Protein AF-A0A4Y2MVL2-F1 (afdb_monomer_lite)

Structure (mmCIF, N/CA/C/O backbone):
data_AF-A0A4Y2MVL2-F1
#
_entry.id   AF-A0A4Y2MVL2-F1
#
loop_
_atom_site.group_PDB
_atom_site.id
_atom_site.type_symbol
_atom_site.label_atom_id
_atom_site.label_alt_id
_atom_site.label_comp_id
_atom_site.label_asym_id
_atom_site.label_entity_id
_atom_site.label_seq_id
_atom_site.pdbx_PDB_ins_code
_atom_site.Cartn_x
_atom_site.Cartn_y
_atom_site.Cartn_z
_atom_site.occupancy
_atom_site.B_iso_or_equiv
_atom_site.auth_seq_id
_atom_site.auth_comp_id
_atom_site.auth_asym_id
_atom_site.auth_atom_id
_atom_site.pdbx_PDB_model_num
ATOM 1 N N . ASN A 1 1 ? 6.604 -20.374 -35.866 1.00 27.33 1 ASN A N 1
ATOM 2 C CA . ASN A 1 1 ? 7.567 -19.413 -35.280 1.00 27.33 1 ASN A CA 1
ATOM 3 C C . ASN A 1 1 ? 6.899 -18.590 -34.185 1.00 27.33 1 ASN A C 1
ATOM 5 O O . ASN A 1 1 ? 6.566 -17.436 -34.404 1.00 27.33 1 ASN A O 1
ATOM 9 N N . TYR A 1 2 ? 6.648 -19.202 -33.022 1.00 23.02 2 TYR A N 1
ATOM 10 C CA . TYR A 1 2 ? 6.102 -18.508 -31.852 1.00 23.02 2 TYR A CA 1
ATOM 11 C C . TYR A 1 2 ? 7.262 -17.904 -31.056 1.00 23.02 2 TYR A C 1
ATOM 13 O O . TYR A 1 2 ? 8.036 -18.611 -30.411 1.00 23.02 2 TYR A O 1
ATOM 21 N N . SER A 1 3 ? 7.417 -16.589 -31.159 1.00 24.78 3 SER A N 1
ATOM 22 C CA . SER A 1 3 ? 8.379 -15.801 -30.397 1.00 24.78 3 SER A CA 1
ATOM 23 C C . SER A 1 3 ? 8.053 -15.881 -28.906 1.00 24.78 3 SER A C 1
ATOM 25 O O . SER A 1 3 ? 7.016 -15.397 -28.455 1.00 24.78 3 SER A O 1
ATOM 27 N N . LYS A 1 4 ? 8.963 -16.516 -28.161 1.00 26.50 4 LYS A N 1
ATOM 28 C CA . LYS A 1 4 ? 9.011 -16.601 -26.699 1.00 26.50 4 LYS A CA 1
ATOM 29 C C . LYS A 1 4 ? 8.908 -15.199 -26.086 1.00 26.50 4 LYS A C 1
ATOM 31 O O . LYS A 1 4 ? 9.905 -14.493 -25.959 1.00 26.50 4 LYS A O 1
ATOM 36 N N . GLY A 1 5 ? 7.700 -14.796 -25.701 1.00 25.55 5 GLY A N 1
ATOM 37 C CA . GLY A 1 5 ? 7.501 -13.721 -24.737 1.00 25.55 5 GLY A CA 1
ATOM 38 C C . GLY A 1 5 ? 8.001 -14.218 -23.388 1.00 25.55 5 GLY A C 1
ATOM 39 O O . GLY A 1 5 ? 7.593 -15.287 -22.942 1.00 25.55 5 GLY A O 1
ATOM 40 N N . VAL A 1 6 ? 8.933 -13.490 -22.777 1.00 27.22 6 VAL A N 1
ATOM 41 C CA . VAL A 1 6 ? 9.502 -13.809 -21.465 1.00 27.22 6 VAL A CA 1
ATOM 42 C C . VAL A 1 6 ? 8.368 -13.837 -20.438 1.00 27.22 6 VAL A C 1
ATOM 44 O O . VAL A 1 6 ? 7.952 -12.804 -19.913 1.00 27.22 6 VAL A O 1
ATOM 47 N N . LEU A 1 7 ? 7.839 -15.031 -20.176 1.00 29.66 7 LEU A N 1
ATOM 48 C CA . LEU A 1 7 ? 6.940 -15.300 -19.068 1.00 29.66 7 LEU A CA 1
ATOM 49 C C . LEU A 1 7 ? 7.814 -15.260 -17.807 1.00 29.66 7 LEU A C 1
ATOM 51 O O . LEU A 1 7 ? 8.374 -16.270 -17.391 1.00 29.66 7 LEU A O 1
ATOM 55 N N . LEU A 1 8 ? 8.010 -14.070 -17.232 1.00 37.84 8 LEU A N 1
ATOM 56 C CA . LEU A 1 8 ? 8.493 -13.967 -15.857 1.00 37.84 8 LEU A CA 1
ATOM 57 C C . LEU A 1 8 ? 7.429 -14.639 -14.990 1.00 37.84 8 LEU A C 1
ATOM 59 O O . LEU A 1 8 ? 6.377 -14.058 -14.723 1.00 37.84 8 LEU A O 1
ATOM 63 N N . GLN A 1 9 ? 7.678 -15.890 -14.622 1.00 43.00 9 GLN A N 1
ATOM 64 C CA . GLN A 1 9 ? 6.807 -16.714 -13.798 1.00 43.00 9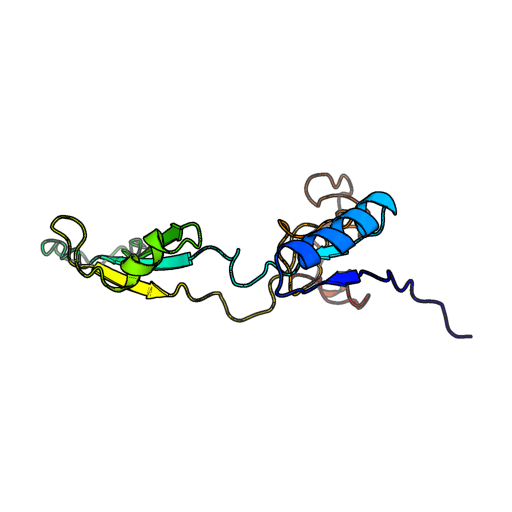 GLN A CA 1
ATOM 65 C C . GLN A 1 9 ? 6.848 -16.162 -12.364 1.00 43.00 9 GLN A C 1
ATOM 67 O O . GLN A 1 9 ? 7.562 -16.657 -11.500 1.00 43.00 9 GLN A O 1
ATOM 72 N N . LYS A 1 10 ? 6.153 -15.044 -12.130 1.00 60.09 10 LYS A N 1
ATOM 73 C CA . LYS A 1 10 ? 6.035 -14.432 -10.804 1.00 60.09 10 LYS A CA 1
ATOM 74 C C . LYS A 1 10 ? 5.026 -15.233 -10.006 1.00 60.09 10 LYS A C 1
ATOM 76 O O . LYS A 1 10 ? 3.874 -15.369 -10.415 1.00 60.09 10 LYS A O 1
ATOM 81 N N . VAL A 1 11 ? 5.464 -15.758 -8.871 1.00 65.31 11 VAL A N 1
ATOM 82 C CA . VAL A 1 11 ? 4.609 -16.573 -8.012 1.00 65.31 11 VAL A CA 1
ATOM 83 C C . VAL A 1 11 ? 3.716 -15.643 -7.193 1.00 65.31 11 VAL A C 1
ATOM 85 O O . VAL A 1 11 ? 4.205 -14.820 -6.417 1.00 65.31 11 VAL A O 1
ATOM 88 N N . GLN A 1 12 ? 2.403 -15.765 -7.395 1.00 64.94 12 GLN A N 1
ATOM 89 C CA . GLN A 1 12 ? 1.396 -15.207 -6.499 1.00 64.94 12 GLN A CA 1
ATOM 90 C C . GLN A 1 12 ? 1.128 -16.224 -5.395 1.00 64.94 12 GLN A C 1
ATOM 92 O O . GLN A 1 12 ? 0.823 -17.379 -5.682 1.00 64.94 12 GLN A O 1
ATOM 97 N N . HIS A 1 13 ? 1.208 -15.783 -4.144 1.00 65.56 13 HIS A N 1
ATOM 98 C CA . HIS A 1 13 ? 0.952 -16.635 -2.993 1.00 65.56 13 HIS A CA 1
ATOM 99 C C . HIS A 1 13 ? -0.113 -16.027 -2.075 1.00 65.56 13 HIS A C 1
ATOM 101 O O . HIS A 1 13 ? -0.094 -14.822 -1.796 1.00 65.56 13 HIS A O 1
ATOM 107 N N . GLN A 1 14 ? -1.045 -16.870 -1.632 1.00 62.62 14 GLN A N 1
ATOM 108 C CA . GLN A 1 14 ? -2.119 -16.529 -0.707 1.00 62.62 14 GLN A CA 1
ATOM 109 C C . GLN A 1 14 ? -2.401 -17.757 0.162 1.00 62.62 14 GLN A C 1
ATOM 111 O O . GLN A 1 14 ? -2.896 -18.752 -0.352 1.00 62.62 14 GLN A O 1
ATOM 116 N N . GLU A 1 15 ? -2.106 -17.662 1.455 1.00 71.31 15 GLU A N 1
ATOM 117 C CA . GLU A 1 15 ? -2.432 -18.687 2.455 1.00 71.31 15 GLU A CA 1
ATOM 118 C C . GLU A 1 15 ? -3.167 -18.044 3.612 1.00 71.31 15 GLU A C 1
ATOM 120 O O . GLU A 1 15 ? -2.882 -16.886 3.929 1.00 71.31 15 GLU A O 1
ATOM 125 N N . ASP A 1 16 ? -4.091 -18.803 4.213 1.00 63.44 16 ASP A N 1
ATOM 126 C CA . ASP A 1 16 ? -4.946 -18.367 5.322 1.00 63.44 16 ASP A CA 1
ATOM 127 C C . ASP A 1 16 ? -4.390 -18.748 6.721 1.00 63.44 16 ASP A C 1
ATOM 129 O O . ASP A 1 16 ? -4.892 -18.290 7.748 1.00 63.44 16 ASP A O 1
ATOM 133 N N . ASN A 1 17 ? -3.302 -19.523 6.776 1.00 71.62 17 ASN A N 1
ATOM 134 C CA . ASN A 1 17 ? -2.616 -19.912 8.009 1.00 71.62 17 ASN A CA 1
ATOM 135 C C . ASN A 1 17 ? -1.266 -19.166 8.156 1.00 71.62 17 ASN A C 1
ATOM 137 O O . ASN A 1 17 ? -0.443 -19.221 7.237 1.00 71.62 17 ASN A O 1
ATOM 141 N N . PRO A 1 18 ? -0.983 -18.491 9.295 1.00 71.00 18 PRO A N 1
ATOM 142 C CA . PRO A 1 18 ? 0.268 -17.755 9.511 1.00 71.00 18 PRO A CA 1
ATOM 143 C C . PRO A 1 18 ? 1.552 -18.573 9.311 1.00 71.00 18 PRO A C 1
ATOM 145 O O . PRO A 1 18 ? 2.529 -18.060 8.759 1.00 71.00 18 PRO A O 1
ATOM 148 N N . GLU A 1 19 ? 1.569 -19.836 9.744 1.00 69.56 19 GLU A N 1
ATOM 149 C CA . GLU A 1 19 ? 2.758 -20.689 9.621 1.00 69.56 19 GLU A CA 1
ATOM 150 C C . GLU A 1 19 ? 2.996 -21.121 8.173 1.00 69.56 19 GLU A C 1
ATOM 152 O O . GLU A 1 19 ? 4.134 -21.144 7.694 1.00 69.56 19 GLU A O 1
ATOM 157 N N . GLU A 1 20 ? 1.919 -21.425 7.453 1.00 72.00 20 GLU A N 1
ATOM 158 C CA . GLU A 1 20 ? 1.966 -21.852 6.054 1.00 72.00 20 GLU A CA 1
ATOM 159 C C . GLU A 1 20 ? 2.262 -20.686 5.118 1.00 72.00 20 GLU A C 1
ATOM 161 O O . GLU A 1 20 ? 3.012 -20.861 4.167 1.00 72.00 20 GLU A O 1
ATOM 166 N N . HIS A 1 21 ? 1.828 -19.474 5.462 1.00 71.31 21 HIS A N 1
ATOM 167 C CA . HIS A 1 21 ? 2.167 -18.246 4.743 1.00 71.31 21 HIS A CA 1
ATOM 168 C C . HIS A 1 21 ? 3.684 -17.934 4.757 1.00 71.31 21 HIS A C 1
ATOM 170 O O . HIS A 1 21 ? 4.232 -17.325 3.831 1.00 71.31 21 HIS A O 1
ATOM 176 N N . CYS A 1 22 ? 4.408 -18.366 5.798 1.00 70.44 22 CYS A N 1
ATOM 177 C CA . CYS A 1 22 ? 5.842 -18.094 5.954 1.00 70.44 22 CYS A CA 1
ATOM 178 C C . CYS A 1 22 ? 6.752 -19.103 5.221 1.00 70.44 22 CYS A C 1
ATOM 180 O O . CYS A 1 22 ? 7.849 -18.752 4.779 1.00 70.44 22 CYS A O 1
ATOM 182 N N . LYS A 1 23 ? 6.322 -20.360 5.062 1.00 78.88 23 LYS A N 1
ATOM 183 C CA . LYS A 1 23 ? 7.125 -21.426 4.426 1.00 78.88 23 LYS A CA 1
ATOM 184 C C . LYS A 1 23 ? 7.528 -21.113 2.967 1.00 78.88 23 LYS A C 1
ATOM 186 O O . LYS A 1 23 ? 8.722 -21.167 2.663 1.00 78.88 23 LYS A O 1
ATOM 191 N N . PRO A 1 24 ? 6.610 -20.732 2.062 1.00 79.12 24 PRO A N 1
ATOM 192 C CA . PRO A 1 24 ? 6.943 -20.503 0.659 1.00 79.12 24 PRO A CA 1
ATOM 193 C C . PRO A 1 24 ? 7.695 -19.190 0.446 1.00 79.12 24 PRO A C 1
ATOM 195 O O . PRO A 1 24 ? 8.551 -19.121 -0.430 1.00 79.12 24 PRO A O 1
ATOM 198 N N . THR A 1 25 ? 7.458 -18.160 1.263 1.00 80.19 25 THR A N 1
ATOM 199 C CA . THR A 1 25 ? 8.211 -16.896 1.162 1.00 80.19 25 THR A CA 1
ATOM 200 C C . THR A 1 25 ? 9.693 -17.087 1.494 1.00 80.19 25 THR A C 1
ATOM 202 O O . THR A 1 25 ? 10.547 -16.517 0.810 1.00 80.19 25 THR A O 1
ATOM 205 N N . LYS A 1 26 ? 10.021 -17.951 2.468 1.00 84.31 26 LYS A N 1
ATOM 206 C CA . LYS A 1 26 ? 11.407 -18.365 2.752 1.00 84.31 26 LYS A CA 1
ATOM 207 C C . LYS A 1 26 ? 12.047 -19.074 1.556 1.00 84.31 26 LYS A C 1
ATOM 209 O O . LYS A 1 26 ? 13.124 -18.667 1.129 1.00 84.31 26 LYS A O 1
ATOM 214 N N . PHE A 1 27 ? 11.356 -20.059 0.979 1.00 85.88 27 PHE A N 1
ATOM 215 C CA . PHE A 1 27 ? 11.841 -20.808 -0.186 1.00 85.88 27 PHE A CA 1
ATOM 216 C C . PHE A 1 27 ? 12.089 -19.907 -1.407 1.00 85.88 27 PHE A C 1
ATOM 218 O O . PHE A 1 27 ? 13.145 -19.970 -2.034 1.00 85.88 27 PHE A O 1
ATOM 225 N N . LEU A 1 28 ? 11.137 -19.026 -1.730 1.00 86.88 28 LEU A N 1
ATOM 226 C CA . LEU A 1 28 ? 11.251 -18.108 -2.869 1.00 86.88 28 LEU A CA 1
ATOM 227 C C . LEU A 1 28 ? 12.409 -17.121 -2.686 1.00 86.88 28 LEU A C 1
ATOM 229 O O . LEU A 1 28 ? 13.121 -16.820 -3.646 1.00 86.88 28 LEU A O 1
ATOM 233 N N . LYS A 1 29 ? 12.630 -16.659 -1.448 1.00 85.00 29 LYS A N 1
ATOM 234 C CA . LYS A 1 29 ? 13.762 -15.796 -1.097 1.00 85.00 29 LYS A CA 1
ATOM 235 C C . LYS A 1 29 ? 15.099 -16.520 -1.259 1.00 85.00 29 LYS A C 1
ATOM 237 O O . LYS A 1 29 ? 16.017 -15.945 -1.832 1.00 85.00 29 LYS A O 1
ATOM 242 N N . GLU A 1 30 ? 15.200 -17.764 -0.796 1.00 88.44 30 GLU A N 1
ATOM 243 C CA . GLU A 1 30 ? 16.412 -18.586 -0.920 1.00 88.44 30 GLU A CA 1
ATOM 244 C C . GLU A 1 30 ? 16.766 -18.873 -2.385 1.00 88.44 30 GLU A C 1
ATOM 246 O O . GLU A 1 30 ? 17.926 -18.794 -2.781 1.00 88.44 30 GLU A O 1
ATOM 251 N N . LYS A 1 31 ? 15.757 -19.136 -3.221 1.00 87.62 31 LYS A N 1
ATOM 252 C CA . LYS A 1 31 ? 15.939 -19.368 -4.660 1.00 87.62 31 LYS A CA 1
ATOM 253 C C . LYS A 1 31 ? 16.110 -18.087 -5.481 1.00 87.62 31 LYS A C 1
ATOM 255 O O . LYS A 1 31 ? 16.251 -18.180 -6.697 1.00 87.62 31 LYS A O 1
ATOM 260 N N . SER A 1 32 ? 16.099 -16.908 -4.851 1.00 84.25 32 SER A N 1
ATOM 261 C CA . SER A 1 32 ? 16.188 -15.610 -5.532 1.00 84.25 32 SER A CA 1
ATOM 262 C C . SER A 1 32 ? 15.128 -15.428 -6.637 1.00 84.25 32 SER A C 1
ATOM 264 O O . SER A 1 32 ? 15.384 -14.810 -7.672 1.00 84.25 32 SER A O 1
ATOM 266 N N . ILE A 1 33 ? 13.931 -15.979 -6.421 1.00 86.94 33 ILE A N 1
ATOM 267 C CA . ILE A 1 33 ? 12.799 -15.892 -7.351 1.00 86.94 33 ILE A CA 1
ATOM 268 C C . ILE A 1 33 ? 12.007 -14.625 -7.036 1.00 86.94 33 ILE A C 1
ATOM 270 O O . ILE A 1 33 ? 11.785 -14.295 -5.874 1.00 86.94 33 ILE A O 1
ATOM 274 N N . GLU A 1 34 ? 11.537 -13.915 -8.060 1.00 88.69 34 GLU A N 1
ATOM 275 C CA . GLU A 1 34 ? 10.660 -12.763 -7.859 1.00 88.69 34 GLU A CA 1
ATOM 276 C C . GLU A 1 34 ? 9.244 -13.188 -7.459 1.00 88.69 34 GLU A C 1
ATOM 278 O O . GLU A 1 34 ? 8.577 -13.947 -8.166 1.00 88.69 34 GLU A O 1
ATOM 283 N N . TYR A 1 35 ? 8.738 -12.621 -6.366 1.00 87.38 35 TYR A N 1
ATOM 284 C CA . TYR A 1 35 ? 7.380 -12.879 -5.891 1.00 87.38 35 TYR A CA 1
ATOM 285 C C . TYR A 1 35 ? 6.724 -11.627 -5.318 1.00 87.38 35 TYR A C 1
ATOM 287 O O . TYR A 1 35 ? 7.356 -10.584 -5.105 1.00 87.38 35 TYR A O 1
ATOM 295 N N . PHE A 1 36 ? 5.425 -11.737 -5.076 1.00 87.25 36 PHE A N 1
ATOM 296 C CA . PHE A 1 36 ? 4.683 -10.798 -4.252 1.00 87.25 36 PHE A CA 1
ATOM 297 C C . PHE A 1 36 ? 3.728 -11.567 -3.349 1.00 87.25 36 PHE A C 1
ATOM 299 O O . PHE A 1 36 ? 3.292 -12.675 -3.667 1.00 87.25 36 PHE A O 1
ATOM 306 N N . VAL A 1 37 ? 3.407 -10.960 -2.217 1.00 85.06 37 VAL A N 1
ATOM 307 C CA . VAL A 1 37 ? 2.565 -11.569 -1.193 1.00 85.06 37 VAL A CA 1
ATOM 308 C C . VAL A 1 37 ? 1.235 -10.834 -1.146 1.00 85.06 37 VAL A C 1
ATOM 310 O O . VAL A 1 37 ? 1.182 -9.601 -1.132 1.00 85.06 37 VAL A O 1
ATOM 313 N N . ILE A 1 38 ? 0.129 -11.572 -1.118 1.00 82.31 38 ILE A N 1
ATOM 314 C CA . ILE A 1 38 ? -1.165 -10.971 -0.809 1.00 82.31 38 ILE A CA 1
ATOM 315 C C . ILE A 1 38 ? -1.286 -10.922 0.705 1.00 82.31 38 ILE A C 1
ATOM 317 O O . ILE A 1 38 ? -1.480 -11.950 1.339 1.00 82.31 38 ILE A O 1
ATOM 321 N N . ILE A 1 39 ? -1.210 -9.713 1.273 1.00 80.00 39 ILE A N 1
ATOM 322 C CA . ILE A 1 39 ? -1.316 -9.524 2.725 1.00 80.00 39 ILE A CA 1
ATOM 323 C C . ILE A 1 39 ? -2.612 -10.190 3.220 1.00 80.00 39 ILE A C 1
ATOM 325 O O . ILE A 1 39 ? -3.702 -9.811 2.747 1.00 80.00 39 ILE A O 1
ATOM 329 N N . PRO A 1 40 ? -2.524 -11.150 4.150 1.00 82.06 40 PRO A N 1
ATOM 330 C CA . PRO A 1 40 ? -3.675 -11.905 4.610 1.00 82.06 40 PRO A CA 1
ATOM 331 C C . PRO A 1 40 ? -4.635 -11.047 5.436 1.00 82.06 40 PRO A C 1
ATOM 333 O O . PRO A 1 40 ? -4.274 -9.997 5.971 1.00 82.06 40 PRO A O 1
ATOM 336 N N . LYS A 1 41 ? -5.901 -11.470 5.544 1.00 81.56 41 LYS A N 1
ATOM 337 C CA . LYS A 1 41 ? -6.961 -10.654 6.171 1.00 81.56 41 LYS A CA 1
ATOM 338 C C . LYS A 1 41 ? -6.664 -10.288 7.630 1.00 81.56 41 LYS A C 1
ATOM 340 O O . LYS A 1 41 ? -6.978 -9.167 8.022 1.00 81.56 41 LYS A O 1
ATOM 345 N N . TRP A 1 42 ? -6.068 -11.190 8.409 1.00 79.88 42 TRP A N 1
ATOM 346 C CA . TRP A 1 42 ? -5.750 -10.944 9.823 1.00 79.88 42 TRP A CA 1
ATOM 347 C C . TRP A 1 42 ? -4.567 -9.991 10.021 1.00 79.88 42 TRP A C 1
ATOM 349 O O . TRP A 1 42 ? -4.502 -9.324 11.043 1.00 79.88 42 TRP A O 1
ATOM 359 N N . GLU A 1 43 ? -3.671 -9.859 9.044 1.00 83.12 43 GLU A N 1
ATOM 360 C CA . GLU A 1 43 ? -2.538 -8.928 9.117 1.00 83.12 43 GLU A CA 1
ATOM 361 C C . GLU A 1 43 ? -2.895 -7.537 8.565 1.00 83.12 43 GLU A C 1
ATOM 363 O O . GLU A 1 43 ? -2.274 -6.528 8.903 1.00 83.12 43 GLU A O 1
ATOM 368 N N . ARG A 1 44 ? -3.945 -7.446 7.735 1.00 85.69 44 ARG A N 1
ATOM 369 C CA . ARG A 1 44 ? -4.398 -6.169 7.164 1.00 85.69 44 ARG A CA 1
ATOM 370 C C . ARG A 1 44 ? -4.801 -5.196 8.272 1.00 85.69 44 ARG A C 1
ATOM 372 O O . ARG A 1 44 ? -5.754 -5.496 8.985 1.00 85.69 44 ARG A O 1
ATOM 379 N N . PRO A 1 45 ? -4.190 -4.001 8.356 1.00 89.31 45 PRO A N 1
ATOM 380 C CA . PRO A 1 45 ? -4.526 -3.029 9.384 1.00 89.31 45 PRO A CA 1
ATOM 381 C C . PRO A 1 45 ? -5.967 -2.532 9.239 1.00 89.31 45 PRO A C 1
ATOM 383 O O . PRO A 1 45 ? -6.506 -2.423 8.130 1.00 89.31 45 PRO A O 1
ATOM 386 N N . ILE A 1 46 ? -6.567 -2.171 10.370 1.00 90.19 46 ILE A N 1
ATOM 387 C CA . ILE A 1 46 ? -7.891 -1.562 10.434 1.00 90.19 46 ILE A CA 1
ATOM 388 C C . ILE A 1 46 ? -7.753 -0.114 9.968 1.00 90.19 46 ILE A C 1
ATOM 390 O O . ILE A 1 46 ? -7.076 0.686 10.609 1.00 90.19 46 ILE A O 1
ATOM 394 N N . LYS A 1 47 ? -8.378 0.220 8.835 1.00 91.00 47 LYS A N 1
ATOM 395 C CA . LYS A 1 47 ? -8.403 1.582 8.291 1.00 91.00 47 LYS A CA 1
ATOM 396 C C . LYS A 1 47 ? -9.798 2.167 8.398 1.00 91.00 47 LYS A C 1
ATOM 398 O O . LYS A 1 47 ? -10.772 1.543 7.967 1.00 91.00 47 LYS A O 1
ATOM 403 N N . MET A 1 48 ? -9.872 3.386 8.907 1.00 91.06 48 MET A N 1
ATOM 404 C CA . MET A 1 48 ? -11.127 4.104 9.064 1.00 91.06 48 MET A CA 1
ATOM 405 C C . MET A 1 48 ? -11.011 5.572 8.694 1.00 91.06 48 MET A C 1
ATOM 407 O O . MET A 1 48 ? -9.925 6.153 8.714 1.00 91.06 48 MET A O 1
ATOM 411 N N . SER A 1 49 ? -12.163 6.133 8.362 1.00 90.00 49 SER A N 1
ATOM 412 C CA . SER A 1 49 ? -12.378 7.558 8.188 1.00 90.00 49 SER A CA 1
ATOM 413 C C . SER A 1 49 ? -13.160 8.063 9.395 1.00 90.00 49 SER A C 1
ATOM 415 O O . SER A 1 49 ? -14.230 7.536 9.700 1.00 90.00 49 SER A O 1
ATOM 417 N N . LEU A 1 50 ? -12.599 9.047 10.085 1.00 88.94 50 LEU A N 1
ATOM 418 C CA . LEU A 1 50 ? -13.215 9.749 11.200 1.00 88.94 50 LEU A CA 1
ATOM 419 C C . LEU A 1 50 ? -13.719 11.096 10.692 1.00 88.94 50 LEU A C 1
ATOM 421 O O . LEU A 1 50 ? -12.931 11.906 10.208 1.00 88.94 50 LEU A O 1
ATOM 425 N N . GLU A 1 51 ? -15.016 11.326 10.816 1.00 88.06 51 GLU A N 1
ATOM 426 C CA . GLU A 1 51 ? -15.648 12.607 10.524 1.00 88.06 51 GLU A CA 1
ATOM 427 C C . GLU A 1 51 ? -16.045 13.274 11.842 1.00 88.06 51 GLU A C 1
ATOM 429 O O . GLU A 1 51 ? -16.754 12.669 12.650 1.00 88.06 51 GLU A O 1
ATOM 434 N N . THR A 1 52 ? -15.572 14.494 12.093 1.00 81.56 52 THR A N 1
ATOM 435 C CA . THR A 1 52 ? -15.907 15.228 13.321 1.00 81.56 52 THR A CA 1
ATOM 436 C C . THR A 1 52 ? -17.037 16.220 13.055 1.00 81.56 52 THR A C 1
ATOM 438 O O . THR A 1 52 ? -17.014 16.974 12.085 1.00 81.56 52 THR A O 1
ATOM 441 N N . SER A 1 53 ? -18.048 16.245 13.930 1.00 71.44 53 SER A N 1
ATOM 442 C CA . SER A 1 53 ? -19.139 17.232 13.866 1.00 71.44 53 SER A CA 1
ATOM 443 C C . SER A 1 53 ? -18.742 18.542 14.552 1.00 71.44 53 SER A C 1
ATOM 445 O O . SER A 1 53 ? -19.437 19.010 15.454 1.00 71.44 53 SER A O 1
ATOM 447 N N . ILE A 1 54 ? -17.607 19.131 14.167 1.00 65.75 54 ILE A N 1
ATOM 448 C CA . ILE A 1 54 ? -17.244 20.468 14.649 1.00 65.75 54 ILE A CA 1
ATOM 449 C C . ILE A 1 54 ? -18.236 21.448 14.011 1.00 65.75 54 ILE A C 1
ATOM 451 O O . ILE A 1 54 ? -18.143 21.759 12.825 1.00 65.75 54 ILE A O 1
ATOM 455 N N . ARG A 1 55 ? -19.225 21.906 14.788 1.00 55.09 55 ARG A N 1
ATOM 456 C CA . ARG A 1 55 ? -20.013 23.087 14.429 1.00 55.09 55 ARG A CA 1
ATOM 457 C C . ARG A 1 55 ? -19.078 24.282 14.578 1.00 55.09 55 ARG A C 1
ATOM 459 O O . ARG A 1 55 ? -18.768 24.672 15.699 1.00 55.09 55 ARG A O 1
ATOM 466 N N . GLU A 1 56 ? -18.578 24.819 13.468 1.00 55.03 56 GLU A N 1
ATOM 467 C CA . GLU A 1 56 ? -17.960 26.145 13.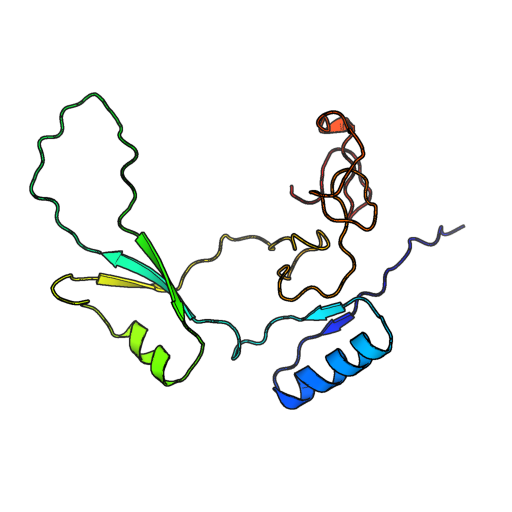514 1.00 55.03 56 GLU A CA 1
ATOM 468 C C . GLU A 1 56 ? -19.010 27.142 14.048 1.00 55.03 56 GLU A C 1
ATOM 470 O O . GLU A 1 56 ? -20.174 27.048 13.647 1.00 55.03 56 GLU A O 1
ATOM 475 N N . PRO A 1 57 ? -18.650 28.085 14.940 1.00 50.00 57 PRO A N 1
ATOM 476 C CA . PRO A 1 57 ? -19.502 29.242 15.181 1.00 50.00 57 PRO A CA 1
ATOM 477 C C . PRO A 1 57 ? -19.689 29.969 13.845 1.00 50.00 57 PRO A C 1
ATOM 479 O O . PRO A 1 57 ? -18.727 30.099 13.085 1.00 50.00 57 PRO A O 1
ATOM 482 N N . ASP A 1 58 ? -20.921 30.385 13.545 1.00 45.47 58 ASP A N 1
ATOM 483 C CA . ASP A 1 58 ? -21.326 31.005 12.280 1.00 45.47 58 ASP A CA 1
ATOM 484 C C . ASP A 1 58 ? -20.413 32.180 11.889 1.00 45.47 58 ASP A C 1
ATOM 486 O O . ASP A 1 58 ? -20.658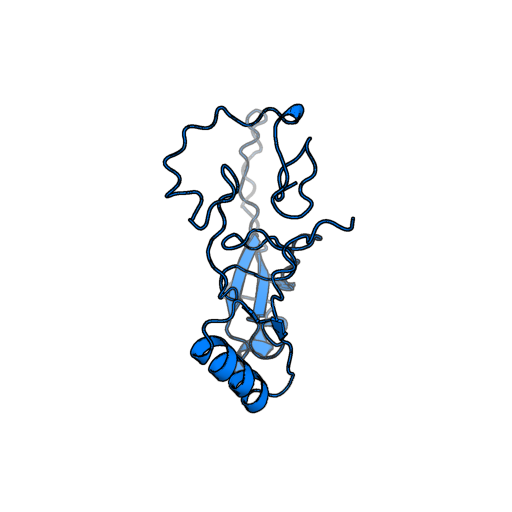 33.343 12.207 1.00 45.47 58 ASP A O 1
ATOM 490 N N . CYS A 1 59 ? -19.336 31.893 11.162 1.00 46.03 59 CYS A N 1
ATOM 491 C CA . CYS A 1 59 ? -18.497 32.913 10.566 1.00 46.03 59 CYS A CA 1
ATOM 492 C C . CYS A 1 59 ? -19.133 33.314 9.232 1.00 46.03 59 CYS A C 1
ATOM 494 O O . CYS A 1 59 ? -19.176 32.557 8.259 1.00 46.03 59 CYS A O 1
ATOM 496 N N . ILE A 1 60 ? -19.677 34.531 9.250 1.00 45.69 60 ILE A N 1
ATOM 497 C CA . ILE A 1 60 ? -20.304 35.276 8.158 1.00 45.69 60 ILE A CA 1
ATOM 498 C C . ILE A 1 60 ? -19.630 34.942 6.819 1.00 45.69 60 ILE A C 1
ATOM 500 O O . ILE A 1 60 ? -18.460 35.249 6.589 1.00 45.69 60 ILE A O 1
ATOM 504 N N . LYS A 1 61 ? -20.385 34.308 5.915 1.00 41.78 61 LYS A N 1
ATOM 505 C CA . LYS A 1 61 ? -19.934 33.985 4.557 1.00 41.78 61 LYS A CA 1
ATOM 506 C C . LYS A 1 61 ? -19.768 35.277 3.752 1.00 41.78 61 LYS A C 1
ATOM 508 O O . LYS A 1 61 ? -20.697 35.715 3.072 1.00 41.78 61 LYS A O 1
ATOM 513 N N . SER A 1 62 ? -18.582 35.879 3.779 1.00 45.97 62 SER A N 1
ATOM 514 C CA . SER A 1 62 ? -18.197 36.877 2.784 1.00 45.97 62 SER A CA 1
ATOM 515 C C . SER A 1 62 ? -18.030 36.176 1.428 1.00 45.97 62 SER A C 1
ATOM 517 O O . SER A 1 62 ? -17.127 35.374 1.183 1.00 45.97 62 SER A O 1
ATOM 519 N N . ARG A 1 63 ? -18.985 36.432 0.527 1.00 49.75 63 ARG A N 1
ATOM 520 C CA . ARG A 1 63 ? -18.946 35.987 -0.871 1.00 49.75 63 ARG A CA 1
ATOM 521 C C . ARG A 1 63 ? -17.745 36.652 -1.537 1.00 49.75 63 ARG A C 1
ATOM 523 O O . ARG A 1 63 ? -17.850 37.839 -1.820 1.00 49.75 63 ARG A O 1
ATOM 530 N N . LYS A 1 64 ? -16.637 35.928 -1.763 1.00 51.44 64 LYS A N 1
ATOM 531 C CA . LYS A 1 64 ? -15.689 36.139 -2.892 1.00 51.44 64 LYS A CA 1
ATOM 532 C C . LYS A 1 64 ? -14.411 35.286 -2.876 1.00 51.44 64 LYS A C 1
ATOM 534 O O . LYS A 1 64 ? -13.632 35.403 -3.812 1.00 51.44 64 LYS A O 1
ATOM 539 N N . HIS A 1 65 ? -14.192 34.389 -1.917 1.00 48.78 65 HIS A N 1
ATOM 540 C CA . HIS A 1 65 ? -13.105 33.406 -2.014 1.00 48.78 65 HIS A CA 1
ATOM 541 C C . HIS A 1 65 ? -13.623 32.013 -1.656 1.00 48.78 65 HIS A C 1
ATOM 543 O O . HIS A 1 65 ? -13.958 31.745 -0.504 1.00 48.78 65 HIS A O 1
ATOM 549 N N . GLN A 1 66 ? -13.684 31.109 -2.639 1.00 52.25 66 GLN A N 1
ATOM 550 C CA . GLN A 1 66 ? -13.808 29.676 -2.368 1.00 52.25 66 GLN A CA 1
ATOM 551 C C . GLN A 1 66 ? -12.480 29.188 -1.777 1.00 52.25 66 GLN A C 1
ATOM 553 O O . GLN A 1 66 ? -11.642 28.604 -2.463 1.00 52.25 66 GLN A O 1
ATOM 558 N N . ILE A 1 67 ? -12.254 29.479 -0.498 1.00 56.94 67 ILE A N 1
ATOM 559 C CA . ILE A 1 67 ? -11.178 28.857 0.266 1.00 56.94 67 ILE A CA 1
ATOM 560 C C . ILE A 1 67 ? -11.515 27.365 0.280 1.00 56.94 67 ILE A C 1
ATOM 562 O O . ILE A 1 67 ? -12.561 26.980 0.805 1.00 56.94 67 ILE A O 1
ATOM 566 N N . LYS A 1 68 ? -10.673 26.528 -0.341 1.00 58.00 68 LYS A N 1
ATOM 567 C CA . LYS A 1 68 ? -10.767 25.064 -0.251 1.00 58.00 68 LYS A CA 1
ATOM 568 C C . LYS A 1 68 ? -10.518 24.668 1.204 1.00 58.00 68 LYS A C 1
ATOM 570 O O . LYS A 1 68 ? -9.391 24.356 1.577 1.00 58.00 68 LYS A O 1
ATOM 575 N N . ARG A 1 69 ? -11.548 24.764 2.045 1.00 62.75 69 ARG A N 1
ATOM 576 C CA . ARG A 1 69 ? -11.460 24.357 3.445 1.00 62.75 69 ARG A CA 1
ATOM 577 C C . ARG A 1 69 ? -11.294 22.834 3.477 1.00 62.75 69 ARG A C 1
ATOM 579 O O . ARG A 1 69 ? -12.036 22.143 2.771 1.00 62.75 69 ARG A O 1
ATOM 586 N N . PRO A 1 70 ? -10.313 22.302 4.221 1.00 64.62 70 PRO A N 1
ATOM 587 C CA . PRO A 1 70 ? -10.173 20.864 4.378 1.00 64.62 70 PRO A CA 1
ATOM 588 C C . PRO A 1 70 ? -11.440 20.320 5.040 1.00 64.62 70 PRO A C 1
ATOM 590 O O . PRO A 1 70 ? -11.899 20.848 6.050 1.00 64.62 70 PRO A O 1
ATOM 593 N N . LEU A 1 71 ? -12.025 19.282 4.444 1.00 69.12 71 LEU A N 1
ATOM 594 C CA . LEU A 1 71 ? -13.119 18.550 5.075 1.00 69.12 71 LEU A CA 1
ATOM 595 C C . LEU A 1 71 ? -12.607 17.979 6.410 1.00 69.12 71 LEU A C 1
ATOM 597 O O . LEU A 1 71 ? -11.464 17.511 6.437 1.00 69.12 71 LEU A O 1
ATOM 601 N N . PRO A 1 72 ? -13.413 17.973 7.489 1.00 73.81 72 PRO A N 1
ATOM 602 C CA . PRO A 1 72 ? -13.041 17.409 8.790 1.00 73.81 72 PRO A CA 1
ATOM 603 C C . PRO A 1 72 ? -13.038 15.867 8.751 1.00 73.81 72 PRO A C 1
ATOM 605 O O . PRO A 1 72 ? -13.717 15.202 9.528 1.00 73.81 72 PRO A O 1
ATOM 608 N N . LEU A 1 73 ? -12.303 15.297 7.793 1.00 81.56 73 LEU A N 1
ATOM 609 C CA . LEU A 1 73 ? -12.174 13.874 7.514 1.00 81.56 73 LEU A CA 1
ATOM 610 C C . LEU A 1 73 ? -10.734 13.444 7.785 1.00 81.56 73 LEU A C 1
ATOM 612 O O . LEU A 1 73 ? -9.811 13.813 7.058 1.00 81.56 73 LEU A O 1
ATOM 616 N N . PHE A 1 74 ? -10.551 12.617 8.806 1.00 86.62 74 PHE A N 1
ATOM 617 C CA . PHE A 1 74 ? -9.251 12.089 9.205 1.00 86.62 74 PHE A CA 1
ATOM 618 C C . PHE A 1 74 ? -9.155 10.605 8.858 1.00 86.62 74 PHE A C 1
ATOM 620 O O . PHE A 1 74 ? -10.098 9.846 9.076 1.00 86.62 74 PHE A O 1
ATOM 627 N N . GLN A 1 75 ? -8.013 10.165 8.328 1.00 89.94 75 GLN A N 1
ATOM 628 C CA . GLN A 1 75 ? -7.736 8.741 8.137 1.00 89.94 75 GLN A CA 1
ATOM 629 C C . GLN A 1 75 ? -6.944 8.214 9.331 1.00 89.94 75 GLN A C 1
ATOM 631 O O . GLN A 1 75 ? -5.843 8.691 9.598 1.00 89.94 75 GLN A O 1
ATOM 636 N N . ILE A 1 76 ? -7.464 7.182 9.992 1.00 90.81 76 ILE A N 1
ATOM 637 C CA . ILE A 1 76 ? -6.801 6.531 11.127 1.00 90.81 76 ILE A CA 1
ATOM 638 C C . ILE A 1 76 ? -6.520 5.072 10.766 1.00 90.81 76 ILE A C 1
ATOM 640 O O . ILE A 1 76 ? -7.331 4.406 10.116 1.00 90.81 76 ILE A O 1
ATOM 644 N N . THR A 1 77 ? -5.329 4.589 11.125 1.00 93.06 77 THR A N 1
ATOM 645 C CA . THR A 1 77 ? -4.874 3.223 10.841 1.00 93.06 77 THR A CA 1
ATOM 646 C C . THR A 1 77 ? -4.396 2.559 12.126 1.00 93.06 77 THR A C 1
ATOM 648 O O . THR A 1 77 ? -3.503 3.085 12.782 1.00 93.06 77 THR A O 1
ATOM 651 N N . PHE A 1 78 ? -4.951 1.391 12.447 1.00 91.81 78 PHE A N 1
ATOM 652 C CA . PHE A 1 78 ? -4.578 0.588 13.612 1.00 91.81 78 PHE A CA 1
ATOM 653 C C . PHE A 1 78 ? -4.079 -0.802 13.196 1.00 91.81 78 PHE A C 1
ATOM 655 O O . PHE A 1 78 ? -4.543 -1.340 12.183 1.00 91.81 78 PHE A O 1
ATOM 662 N N . PRO A 1 79 ? -3.197 -1.439 13.986 1.00 91.69 79 PRO A N 1
ATOM 663 C CA . PRO A 1 79 ? -2.929 -2.867 13.860 1.00 91.69 79 PRO A CA 1
ATOM 664 C C . PRO A 1 79 ? -4.220 -3.679 14.015 1.00 91.69 79 PRO A C 1
ATOM 666 O O . PRO A 1 79 ? -5.080 -3.338 14.832 1.00 91.69 79 PRO A O 1
ATOM 669 N N . ASN A 1 80 ? -4.362 -4.769 13.262 1.00 90.19 80 ASN A N 1
ATOM 670 C CA . ASN A 1 80 ? -5.525 -5.649 13.367 1.00 90.19 80 ASN A CA 1
ATOM 671 C C . ASN A 1 80 ? -5.393 -6.592 14.564 1.00 90.19 80 ASN A C 1
ATOM 673 O O . ASN A 1 80 ? -5.027 -7.756 14.441 1.00 90.19 80 ASN A O 1
ATOM 677 N N . LYS A 1 81 ? -5.666 -6.040 15.742 1.00 91.75 81 LYS A N 1
ATOM 678 C CA . LYS A 1 81 ? -5.692 -6.750 17.019 1.00 91.75 81 LYS A CA 1
ATOM 679 C C . LYS A 1 81 ? -7.105 -6.745 17.588 1.00 91.75 81 LYS A C 1
ATOM 681 O O . LYS A 1 81 ? -7.901 -5.863 17.267 1.00 91.75 81 LYS A O 1
ATOM 686 N N . VAL A 1 82 ? -7.405 -7.713 18.453 1.00 90.19 82 VAL A N 1
ATOM 687 C CA . VAL A 1 82 ? -8.725 -7.844 19.097 1.00 90.19 82 VAL A CA 1
ATOM 688 C C . VAL A 1 82 ? -9.081 -6.584 19.896 1.00 90.19 82 VAL A C 1
ATOM 690 O O . VAL A 1 82 ? -10.187 -6.075 19.742 1.00 90.19 82 VAL A O 1
ATOM 693 N N . GLU A 1 83 ? -8.117 -6.022 20.631 1.00 92.38 83 GLU A N 1
ATOM 694 C CA . GLU A 1 83 ? -8.252 -4.772 21.401 1.00 92.38 83 GLU A CA 1
ATOM 695 C C . GLU A 1 83 ? -8.720 -3.574 20.554 1.00 92.38 83 GLU A C 1
ATOM 697 O O . GLU A 1 83 ? -9.524 -2.762 21.000 1.00 92.38 83 GLU A O 1
ATOM 702 N N . ASN A 1 84 ? -8.313 -3.510 19.282 1.00 91.62 84 ASN A N 1
ATOM 703 C CA . ASN A 1 84 ? -8.641 -2.396 18.393 1.00 91.62 84 ASN A CA 1
ATOM 704 C C . ASN A 1 84 ? -10.006 -2.547 17.709 1.00 91.62 84 ASN A C 1
ATOM 706 O O . ASN A 1 84 ? -10.433 -1.635 17.007 1.00 91.62 84 ASN A O 1
ATOM 710 N N . LYS A 1 85 ? -10.712 -3.677 17.871 1.00 89.25 85 LYS A N 1
ATOM 711 C CA . LYS A 1 85 ? -12.017 -3.898 17.217 1.00 89.25 85 LYS A CA 1
ATOM 712 C C . LYS A 1 85 ? -13.150 -3.093 17.856 1.00 89.25 85 LYS A C 1
ATOM 714 O O . LYS A 1 85 ? -14.129 -2.813 17.170 1.00 89.25 85 LYS A O 1
ATOM 719 N N . GLY A 1 86 ? -13.006 -2.683 19.120 1.00 91.38 86 GLY A N 1
ATOM 720 C CA . GLY A 1 86 ? -13.998 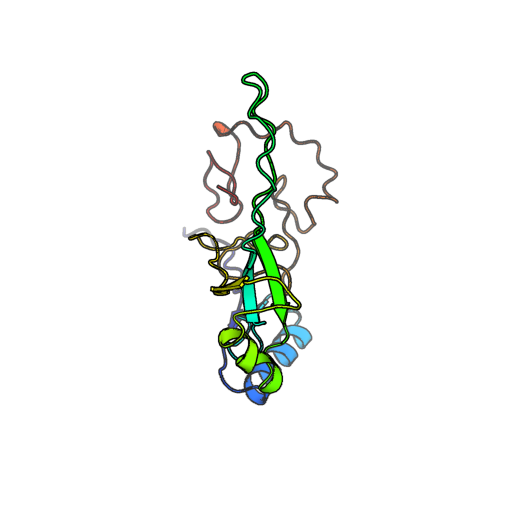-1.863 19.831 1.00 91.38 86 GLY A CA 1
ATOM 721 C C . GLY A 1 86 ? -14.181 -0.455 19.252 1.00 91.38 86 GLY A C 1
ATOM 722 O O . GLY A 1 86 ? -15.193 0.189 19.508 1.00 91.38 86 GLY A O 1
ATOM 723 N N . ILE A 1 87 ? -13.248 -0.003 18.407 1.00 91.62 87 ILE A N 1
ATOM 724 C CA . ILE A 1 87 ? -13.254 1.322 17.778 1.00 91.62 87 ILE A CA 1
ATOM 725 C C . ILE A 1 87 ? -14.538 1.627 16.985 1.00 91.62 87 ILE A C 1
ATOM 727 O O . ILE A 1 87 ? -14.932 2.781 16.877 1.00 91.62 87 ILE A O 1
ATOM 731 N N . TRP A 1 88 ? -15.219 0.612 16.444 1.00 91.94 88 TRP A N 1
ATOM 732 C CA . TRP A 1 88 ? -16.447 0.802 15.660 1.00 91.94 88 TRP A CA 1
ATOM 733 C C . TRP A 1 88 ? -17.655 1.224 16.501 1.00 91.94 88 TRP A C 1
ATOM 735 O O . TRP A 1 88 ? -18.645 1.674 15.933 1.00 91.94 88 TRP A O 1
ATOM 745 N N . ASN A 1 89 ? -17.561 1.091 17.826 1.00 92.62 89 ASN A N 1
ATOM 746 C CA . ASN A 1 89 ? -18.621 1.445 18.768 1.00 92.62 89 ASN A CA 1
ATOM 747 C C . ASN A 1 89 ? -18.415 2.837 19.389 1.00 92.62 89 ASN A C 1
ATOM 749 O O . ASN A 1 89 ? -19.205 3.242 20.235 1.00 92.62 89 ASN A O 1
ATOM 753 N N . ILE A 1 90 ? -17.355 3.558 19.004 1.00 91.06 90 ILE A N 1
ATOM 754 C CA . ILE A 1 90 ? -17.073 4.901 19.513 1.00 91.06 90 ILE A CA 1
ATOM 755 C C . ILE A 1 90 ? -17.885 5.929 18.723 1.00 91.06 90 ILE A C 1
ATOM 757 O O . ILE A 1 90 ? -17.783 6.019 17.499 1.00 91.06 90 ILE A O 1
ATOM 761 N N . ASP A 1 91 ? -18.649 6.741 19.440 1.00 90.75 91 ASP A N 1
ATOM 762 C CA . ASP A 1 91 ? -19.468 7.832 18.908 1.00 90.75 91 ASP A CA 1
ATOM 763 C C . ASP A 1 91 ? -18.992 9.219 19.372 1.00 90.75 91 ASP A C 1
ATOM 765 O O . ASP A 1 91 ? -19.338 10.238 18.768 1.00 90.75 91 ASP A O 1
ATOM 769 N N . ASN A 1 92 ? -18.150 9.264 20.407 1.00 89.19 92 ASN A N 1
ATOM 770 C CA . ASN A 1 92 ? -17.567 10.478 20.957 1.00 89.19 92 ASN A CA 1
ATOM 771 C C . ASN A 1 92 ? -16.072 10.280 21.218 1.00 89.19 92 ASN A C 1
ATOM 773 O O . ASN A 1 92 ? -15.645 9.281 21.794 1.00 89.19 92 ASN A O 1
ATOM 777 N N . VAL A 1 93 ? -15.270 11.260 20.812 1.00 86.62 93 VAL A N 1
ATOM 778 C CA . VAL A 1 93 ? -13.854 11.352 21.176 1.00 86.62 93 VAL A CA 1
ATOM 779 C C . VAL A 1 93 ? -13.682 12.672 21.907 1.00 86.62 93 VAL A C 1
ATOM 781 O O . VAL A 1 93 ? -13.917 13.734 21.329 1.00 86.62 93 VAL A O 1
ATOM 784 N N . LEU A 1 94 ? -13.295 12.603 23.184 1.00 86.00 94 LEU A N 1
ATOM 785 C CA . LEU A 1 94 ? -13.310 13.754 24.093 1.00 86.00 94 LEU A CA 1
ATOM 786 C C . LEU A 1 94 ? -14.717 14.385 24.128 1.00 86.00 94 LEU A C 1
ATOM 788 O O . LEU A 1 94 ? -15.699 13.689 24.366 1.00 86.00 94 LEU A O 1
ATOM 792 N N . TYR A 1 95 ? -14.821 15.686 23.854 1.00 83.38 95 TYR A N 1
ATOM 793 C CA . TYR A 1 95 ? -16.077 16.440 23.806 1.00 83.38 95 TYR A CA 1
ATOM 794 C C . TYR A 1 95 ? -16.648 16.573 22.385 1.00 83.38 95 TYR A C 1
ATOM 796 O O . TYR A 1 95 ? -17.537 17.387 22.140 1.00 83.38 95 TYR A O 1
ATOM 804 N N . CYS A 1 96 ? -16.120 15.813 21.420 1.00 84.06 96 CYS A N 1
ATOM 805 C CA . CYS A 1 96 ? -16.534 15.883 20.026 1.00 84.06 96 CYS A CA 1
ATOM 806 C C . CYS A 1 96 ? -17.320 14.638 19.628 1.00 84.06 96 CYS A C 1
ATOM 808 O O . CYS A 1 96 ? -16.808 13.519 19.693 1.00 84.06 96 CYS A O 1
ATOM 810 N N . LYS A 1 97 ? -18.531 14.852 19.109 1.00 88.81 97 LYS A N 1
ATOM 811 C CA . LYS A 1 97 ? -19.282 13.801 18.428 1.00 88.81 97 LYS A CA 1
ATOM 812 C C . LYS A 1 97 ? -18.598 13.457 17.108 1.00 88.81 97 LYS A C 1
ATOM 814 O O . LYS A 1 97 ? -18.319 14.344 16.290 1.00 88.81 97 LYS A O 1
ATOM 819 N N . VAL A 1 98 ? -18.344 12.172 16.900 1.00 90.56 98 VAL A N 1
ATOM 820 C CA . VAL A 1 98 ? -17.647 11.658 15.724 1.00 90.56 98 VAL A CA 1
ATOM 821 C C . VAL A 1 98 ? -18.484 10.626 14.987 1.00 90.56 98 VAL A C 1
ATOM 823 O O . VAL A 1 98 ? -19.317 9.930 15.563 1.00 90.56 98 VAL A O 1
ATOM 826 N N . LYS A 1 99 ? -18.246 10.509 13.684 1.00 91.25 99 LYS A N 1
ATOM 827 C CA . LYS A 1 99 ? -18.789 9.444 12.850 1.00 91.25 99 LYS A CA 1
ATOM 828 C C . LYS A 1 99 ? -17.631 8.635 12.292 1.00 91.25 99 LYS A C 1
ATOM 830 O O . LYS A 1 99 ? -16.846 9.124 11.481 1.00 91.25 99 LYS A O 1
ATOM 835 N N . ILE A 1 100 ? -17.533 7.388 12.738 1.00 92.00 100 ILE A N 1
ATOM 836 C CA . ILE A 1 100 ? -16.517 6.444 12.280 1.00 92.00 100 ILE A CA 1
ATOM 837 C C . ILE A 1 100 ? -17.079 5.637 11.113 1.00 92.00 100 ILE A C 1
ATOM 839 O O . ILE A 1 100 ? -18.159 5.055 11.194 1.00 92.00 100 ILE A O 1
ATOM 843 N N . GLN A 1 101 ? -16.334 5.583 10.013 1.00 91.38 101 GLN A N 1
ATOM 844 C CA . GLN A 1 101 ? -16.684 4.797 8.834 1.00 91.38 101 GLN A CA 1
ATOM 845 C C . GLN A 1 101 ? -15.507 3.926 8.404 1.00 91.38 101 GLN A C 1
ATOM 847 O O . GLN A 1 101 ? -14.339 4.284 8.575 1.00 91.38 101 GLN A O 1
ATOM 852 N N . ARG A 1 102 ? -15.798 2.769 7.800 1.00 90.44 102 ARG A N 1
ATOM 853 C CA . ARG A 1 102 ? -14.756 1.953 7.163 1.00 90.44 102 ARG A CA 1
ATOM 854 C C . ARG A 1 102 ? -14.121 2.746 6.032 1.00 90.44 102 ARG A C 1
ATOM 856 O O . ARG A 1 102 ? -14.835 3.255 5.169 1.00 90.44 102 ARG A O 1
ATOM 863 N N . PHE A 1 103 ? -12.791 2.798 6.017 1.00 88.88 103 PHE A N 1
ATOM 864 C CA . PHE A 1 103 ? -12.062 3.478 4.957 1.00 88.88 103 PHE A CA 1
ATOM 865 C C . PHE A 1 103 ? -12.368 2.821 3.610 1.00 88.88 103 PHE A C 1
ATOM 867 O O . PHE A 1 103 ? -12.027 1.656 3.380 1.00 88.88 103 PHE A O 1
ATOM 874 N N . GLN A 1 104 ? -12.991 3.583 2.717 1.00 82.38 104 GLN A N 1
ATOM 875 C CA . GLN A 1 104 ? -13.268 3.138 1.361 1.00 82.38 104 GLN A CA 1
ATOM 876 C C . GLN A 1 104 ? -12.025 3.367 0.510 1.00 82.38 104 GLN A C 1
ATOM 878 O O . GLN A 1 104 ? -11.579 4.496 0.298 1.00 82.38 104 GLN A O 1
ATOM 883 N N . ARG A 1 105 ? -11.437 2.275 0.021 1.00 75.06 105 ARG A N 1
ATOM 884 C CA . ARG A 1 105 ? -10.375 2.375 -0.982 1.00 75.06 105 ARG A CA 1
ATOM 885 C C . ARG A 1 105 ? -10.997 2.864 -2.282 1.00 75.06 105 ARG A C 1
ATOM 887 O O . ARG A 1 105 ? -12.118 2.484 -2.607 1.00 75.06 105 ARG A O 1
ATOM 894 N N . ARG A 1 106 ? -10.249 3.665 -3.043 1.00 78.44 106 ARG A N 1
ATOM 895 C CA . ARG A 1 106 ? -10.637 3.976 -4.421 1.00 78.44 106 ARG A CA 1
ATOM 896 C C . ARG A 1 106 ? -10.863 2.669 -5.180 1.00 78.44 106 ARG A C 1
ATOM 898 O O . ARG A 1 106 ? -10.043 1.755 -5.092 1.00 78.44 106 ARG A O 1
ATOM 905 N N . THR A 1 107 ? -11.975 2.597 -5.895 1.00 69.75 107 THR A N 1
ATOM 906 C CA . THR A 1 107 ? -12.299 1.501 -6.803 1.00 69.75 107 THR A CA 1
ATOM 907 C C . THR A 1 107 ? -11.258 1.461 -7.921 1.00 69.75 107 THR A C 1
ATOM 909 O O . THR A 1 107 ? -10.975 2.478 -8.550 1.00 69.75 107 THR A O 1
ATOM 912 N N . GLY A 1 108 ? -10.642 0.297 -8.127 1.00 70.00 108 GLY A N 1
ATOM 913 C CA . GLY A 1 108 ? -9.573 0.095 -9.107 1.00 70.00 108 GLY A CA 1
ATOM 914 C C . GLY A 1 108 ? -8.451 -0.794 -8.571 1.00 70.00 108 GLY A C 1
ATOM 915 O O . GLY A 1 108 ? -8.199 -0.856 -7.366 1.00 70.00 108 GLY A O 1
ATOM 916 N N . ALA A 1 109 ? -7.771 -1.510 -9.466 1.00 73.69 109 ALA A N 1
ATOM 917 C CA . ALA A 1 109 ? -6.624 -2.322 -9.085 1.00 73.69 109 ALA A CA 1
ATOM 918 C C . ALA A 1 109 ? -5.440 -1.407 -8.743 1.00 73.69 109 ALA A C 1
ATOM 920 O O . ALA A 1 109 ? -4.964 -0.659 -9.595 1.00 73.69 109 ALA A O 1
ATOM 921 N N . SER A 1 110 ? -4.948 -1.474 -7.504 1.00 79.31 110 SER A N 1
ATOM 922 C CA . SER A 1 110 ? -3.754 -0.724 -7.116 1.00 79.31 110 SER A CA 1
ATOM 923 C C . SER A 1 110 ? -2.559 -1.195 -7.935 1.00 79.31 110 SER A C 1
ATOM 925 O O . SER A 1 110 ? -2.284 -2.398 -8.000 1.00 79.31 110 SER A O 1
ATOM 927 N N . GLN A 1 111 ? -1.840 -0.248 -8.526 1.00 85.94 111 GLN A N 1
ATOM 928 C CA . GLN A 1 111 ? -0.561 -0.519 -9.156 1.00 85.94 111 GLN A CA 1
ATOM 929 C C . GLN A 1 111 ? 0.551 -0.476 -8.104 1.00 85.94 111 GLN A C 1
ATOM 931 O O . GLN A 1 111 ? 0.626 0.439 -7.282 1.00 85.94 111 GLN A O 1
ATOM 936 N N . CYS A 1 112 ? 1.428 -1.470 -8.134 1.00 88.06 112 CYS A N 1
ATOM 937 C CA . CYS A 1 112 ? 2.615 -1.522 -7.303 1.00 88.06 112 CYS A CA 1
ATOM 938 C C . CYS A 1 112 ? 3.651 -0.505 -7.797 1.00 88.06 112 CYS A C 1
ATOM 940 O O . CYS A 1 112 ? 4.133 -0.609 -8.922 1.00 88.06 112 CYS A O 1
ATOM 942 N N . PHE A 1 113 ? 4.051 0.441 -6.943 1.00 86.75 113 PHE A N 1
ATOM 943 C CA . PHE A 1 113 ? 5.070 1.445 -7.283 1.00 86.75 113 PHE A CA 1
ATOM 944 C C . PHE A 1 113 ? 6.479 0.868 -7.496 1.00 86.75 113 PHE A C 1
ATOM 946 O O . PHE A 1 113 ? 7.327 1.547 -8.065 1.00 86.75 113 PHE A O 1
ATOM 953 N N . ASN A 1 114 ? 6.731 -0.370 -7.056 1.00 89.44 114 ASN A N 1
ATOM 954 C CA . ASN A 1 114 ? 8.013 -1.043 -7.251 1.00 89.44 114 ASN A CA 1
ATOM 955 C C . ASN A 1 114 ? 8.098 -1.685 -8.654 1.00 89.44 114 ASN A C 1
ATOM 957 O O . ASN A 1 114 ? 8.942 -1.321 -9.469 1.00 89.44 114 ASN A O 1
ATOM 961 N N . CYS A 1 115 ? 7.175 -2.597 -8.981 1.00 87.50 115 CYS A N 1
ATOM 962 C CA . CYS A 1 115 ? 7.240 -3.394 -10.216 1.00 87.50 115 CYS A CA 1
ATOM 963 C C . CYS A 1 115 ? 6.228 -2.989 -11.309 1.00 87.50 115 CYS A C 1
ATOM 965 O O . CYS A 1 115 ? 6.273 -3.527 -12.419 1.00 87.50 115 CYS A O 1
ATOM 967 N N . ASN A 1 116 ? 5.325 -2.042 -11.038 1.00 86.12 116 ASN A N 1
ATOM 968 C CA . ASN A 1 116 ? 4.274 -1.554 -11.944 1.00 86.12 116 ASN A CA 1
ATOM 969 C C . ASN A 1 116 ? 3.185 -2.571 -12.336 1.00 86.12 116 ASN A C 1
ATOM 971 O O . ASN A 1 116 ? 2.365 -2.288 -13.215 1.00 86.12 116 ASN A O 1
ATOM 975 N N . LEU A 1 117 ? 3.138 -3.727 -11.672 1.00 85.50 117 LEU A N 1
ATOM 976 C CA . LEU A 1 117 ? 2.053 -4.703 -11.799 1.00 85.50 117 LEU A CA 1
ATOM 977 C C . LEU A 1 117 ? 0.856 -4.326 -10.919 1.00 85.50 117 LEU A C 1
ATOM 979 O O . LEU A 1 117 ? 0.951 -3.460 -10.050 1.00 85.50 117 LEU A O 1
ATOM 983 N N . ARG A 1 118 ? -0.283 -4.971 -11.165 1.00 83.94 118 ARG A N 1
ATOM 984 C CA . ARG A 1 118 ? -1.545 -4.726 -10.457 1.00 83.94 118 ARG A CA 1
ATOM 985 C C . ARG A 1 118 ? -1.736 -5.720 -9.301 1.00 83.94 118 ARG A C 1
ATOM 987 O O . ARG A 1 118 ? -1.037 -6.725 -9.212 1.00 83.94 118 ARG A O 1
ATOM 994 N N . HIS A 1 119 ? -2.710 -5.431 -8.438 1.00 81.50 119 HIS A N 1
ATOM 995 C CA . HIS A 1 119 ? -3.237 -6.319 -7.382 1.00 81.50 119 HIS A CA 1
ATOM 996 C C . HIS A 1 119 ? -2.375 -6.505 -6.125 1.00 81.50 119 HIS A C 1
ATOM 998 O O . HIS A 1 119 ? -2.787 -7.214 -5.211 1.00 81.50 119 HIS A O 1
ATOM 1004 N N . HIS A 1 120 ? -1.242 -5.814 -6.011 1.00 85.69 120 HIS A N 1
ATOM 1005 C CA . HIS A 1 120 ? -0.452 -5.788 -4.780 1.00 85.69 120 HIS A CA 1
ATOM 1006 C C . HIS A 1 120 ? 0.155 -4.404 -4.526 1.00 85.69 120 HIS A C 1
ATOM 1008 O O . HIS A 1 120 ? 0.180 -3.537 -5.403 1.00 85.69 120 HIS A O 1
ATOM 1014 N N . THR A 1 121 ? 0.618 -4.181 -3.297 1.00 85.88 121 THR A N 1
ATOM 1015 C CA . THR A 1 121 ? 1.284 -2.940 -2.882 1.00 85.88 121 THR A CA 1
ATOM 1016 C C . THR A 1 121 ? 2.801 -3.096 -2.949 1.00 85.88 121 THR A C 1
ATOM 1018 O O . THR A 1 121 ? 3.325 -4.205 -2.896 1.00 85.88 121 THR A O 1
ATOM 1021 N N . ALA A 1 122 ? 3.528 -1.976 -3.007 1.00 88.44 122 ALA A N 1
ATOM 1022 C CA . ALA A 1 122 ? 4.993 -1.993 -2.990 1.00 88.44 122 ALA A CA 1
ATOM 1023 C C . ALA A 1 122 ? 5.573 -2.653 -1.726 1.00 88.44 122 ALA A C 1
ATOM 1025 O O . ALA A 1 122 ? 6.602 -3.310 -1.813 1.00 88.44 122 ALA A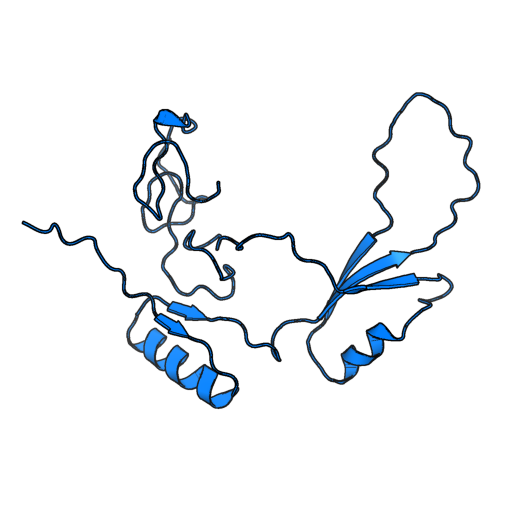 O 1
ATOM 1026 N N . ALA A 1 123 ? 4.884 -2.539 -0.585 1.00 86.44 123 ALA A N 1
ATOM 1027 C CA . ALA A 1 123 ? 5.298 -3.154 0.676 1.00 86.44 123 ALA A CA 1
ATOM 1028 C C . ALA A 1 123 ? 5.304 -4.691 0.636 1.00 86.44 123 ALA A C 1
ATOM 1030 O O . ALA A 1 123 ? 6.068 -5.310 1.362 1.00 86.44 123 ALA A O 1
ATOM 1031 N N . ALA A 1 124 ? 4.470 -5.297 -0.212 1.00 86.25 124 ALA A N 1
ATOM 1032 C CA . ALA A 1 124 ? 4.382 -6.747 -0.364 1.00 86.25 124 ALA A CA 1
ATOM 1033 C C . ALA A 1 124 ? 5.055 -7.250 -1.656 1.00 86.25 124 ALA A C 1
ATOM 1035 O O . ALA A 1 124 ? 4.809 -8.371 -2.100 1.00 86.25 124 ALA A O 1
ATOM 1036 N N . CYS A 1 125 ? 5.861 -6.401 -2.303 1.00 90.06 125 CYS A N 1
ATOM 1037 C CA . CYS A 1 125 ? 6.527 -6.698 -3.563 1.00 90.06 125 CYS A CA 1
ATOM 1038 C C . CYS A 1 125 ? 8.003 -7.015 -3.328 1.00 90.06 125 CYS A C 1
ATOM 1040 O O . CYS A 1 125 ? 8.770 -6.129 -2.957 1.00 90.06 125 CYS A O 1
ATOM 1042 N N . HIS A 1 126 ? 8.413 -8.235 -3.669 1.00 89.31 126 HIS A N 1
ATOM 1043 C CA . HIS A 1 126 ? 9.803 -8.696 -3.603 1.00 89.31 126 HIS A CA 1
ATOM 1044 C C . HIS A 1 126 ? 10.411 -8.908 -5.000 1.00 89.31 126 HIS A C 1
ATOM 1046 O O . HIS A 1 126 ? 11.364 -9.657 -5.172 1.00 89.31 126 HIS A O 1
ATOM 1052 N N . SER A 1 127 ? 9.839 -8.265 -6.020 1.00 88.56 127 SER A N 1
ATOM 1053 C CA . SER A 1 127 ? 10.403 -8.223 -7.374 1.00 88.56 127 SER A CA 1
ATOM 1054 C C . SER A 1 127 ? 11.442 -7.112 -7.528 1.00 88.56 127 SER A C 1
ATOM 1056 O O . SER A 1 127 ? 11.412 -6.122 -6.788 1.00 88.56 127 SER A O 1
ATOM 1058 N N . THR A 1 128 ? 12.280 -7.220 -8.562 1.00 88.94 128 THR A N 1
ATOM 1059 C CA . THR A 1 128 ? 13.137 -6.108 -8.980 1.00 88.94 128 THR A CA 1
ATOM 1060 C C . THR A 1 128 ? 12.296 -4.881 -9.371 1.00 88.94 128 THR A C 1
ATOM 1062 O O . THR A 1 128 ? 11.221 -5.019 -9.980 1.00 88.94 128 THR A O 1
ATOM 1065 N N . PRO A 1 129 ? 12.739 -3.663 -9.003 1.00 89.25 129 PRO A N 1
ATOM 1066 C CA . PRO A 1 129 ? 12.083 -2.438 -9.435 1.00 89.25 129 PRO A CA 1
ATOM 1067 C C . PRO A 1 129 ? 12.087 -2.329 -10.957 1.00 89.25 129 PRO A C 1
ATOM 1069 O O . PRO A 1 129 ? 13.089 -2.647 -11.590 1.00 89.25 129 PRO A O 1
ATOM 1072 N N . ARG A 1 130 ? 10.999 -1.832 -11.553 1.00 89.12 130 ARG A N 1
ATOM 1073 C CA . ARG A 1 130 ? 10.939 -1.593 -13.004 1.00 89.12 130 ARG A CA 1
ATOM 1074 C C . ARG A 1 130 ? 10.626 -0.141 -13.318 1.00 89.12 130 ARG A C 1
ATOM 1076 O O . ARG A 1 130 ? 9.590 0.379 -12.900 1.00 89.12 130 ARG A O 1
ATOM 1083 N N . CYS A 1 131 ? 11.465 0.496 -14.125 1.00 85.94 131 CYS A N 1
ATOM 1084 C CA . CYS A 1 131 ? 11.302 1.902 -14.463 1.00 85.94 131 CYS A CA 1
ATOM 1085 C C . CYS A 1 131 ? 10.192 2.112 -15.507 1.00 85.94 131 CYS A C 1
ATOM 1087 O O . CYS A 1 131 ? 10.267 1.593 -16.617 1.00 85.94 131 CYS A O 1
ATOM 1089 N N . LEU A 1 132 ? 9.191 2.951 -15.209 1.00 83.19 132 LEU A N 1
ATOM 1090 C CA . LEU A 1 132 ? 8.121 3.292 -16.166 1.00 83.19 132 LEU A CA 1
ATOM 1091 C C . LEU A 1 132 ? 8.617 4.038 -17.413 1.00 83.19 132 LEU A C 1
ATOM 1093 O O . LEU A 1 132 ? 7.953 3.999 -18.444 1.00 83.19 132 LEU A O 1
ATOM 1097 N N . LYS A 1 133 ? 9.755 4.736 -17.317 1.00 79.38 133 LYS A N 1
ATOM 1098 C CA . LYS A 1 133 ? 10.305 5.531 -18.424 1.00 79.38 133 LYS A CA 1
ATOM 1099 C C . LYS A 1 133 ? 11.045 4.654 -19.430 1.00 79.38 133 LYS A C 1
ATOM 1101 O O . LYS A 1 133 ? 10.811 4.766 -20.627 1.00 79.38 133 LYS A O 1
ATOM 1106 N N . CYS A 1 134 ? 11.926 3.786 -18.935 1.00 82.75 134 CYS A N 1
ATOM 1107 C CA . CYS A 1 134 ? 12.875 3.051 -19.772 1.00 82.75 134 CYS A CA 1
ATOM 1108 C C . CYS A 1 134 ? 12.793 1.527 -19.672 1.00 82.75 134 CYS A C 1
ATOM 1110 O O . CYS A 1 134 ? 13.483 0.852 -20.424 1.00 82.75 134 CYS A O 1
ATOM 1112 N N . ARG A 1 135 ? 11.939 0.990 -18.791 1.00 81.94 135 ARG A N 1
ATOM 1113 C CA . ARG A 1 135 ? 11.658 -0.447 -18.607 1.00 81.94 135 ARG A CA 1
ATOM 1114 C C . ARG A 1 135 ? 12.797 -1.290 -18.034 1.00 81.94 135 ARG A C 1
ATOM 1116 O O . ARG A 1 135 ? 12.637 -2.495 -17.895 1.00 81.94 135 ARG A O 1
ATOM 1123 N N . GLU A 1 136 ? 13.891 -0.655 -17.643 1.00 85.50 136 GLU A N 1
ATOM 1124 C CA . GLU A 1 136 ? 15.031 -1.308 -17.002 1.00 85.50 136 GLU A CA 1
ATOM 1125 C C . GLU A 1 136 ? 14.783 -1.593 -15.511 1.00 85.50 136 GLU A C 1
ATOM 1127 O O . GLU A 1 136 ? 13.878 -1.017 -14.889 1.00 85.50 136 GLU A O 1
ATOM 1132 N N . ALA A 1 137 ? 15.644 -2.437 -14.934 1.00 88.62 137 ALA A N 1
ATOM 1133 C CA . ALA A 1 137 ? 15.604 -2.890 -13.545 1.00 88.62 137 ALA A CA 1
ATOM 1134 C C . ALA A 1 137 ? 16.097 -1.827 -12.534 1.00 88.62 137 ALA A C 1
ATOM 1136 O O . ALA A 1 137 ? 17.120 -1.995 -11.876 1.00 88.62 137 ALA A O 1
ATOM 1137 N N . HIS A 1 138 ? 15.400 -0.692 -12.438 1.00 88.25 138 HIS A N 1
ATOM 1138 C CA . HIS A 1 138 ? 15.650 0.345 -11.430 1.00 88.25 138 HIS A CA 1
ATOM 1139 C C . HIS A 1 138 ? 14.389 1.159 -11.109 1.00 88.25 138 HIS A C 1
ATOM 1141 O O . HIS A 1 138 ? 13.389 1.130 -11.832 1.00 88.25 138 HIS A O 1
ATOM 1147 N N . SER A 1 139 ? 14.434 1.913 -10.007 1.00 85.12 139 SER A N 1
ATOM 1148 C CA . SER A 1 139 ?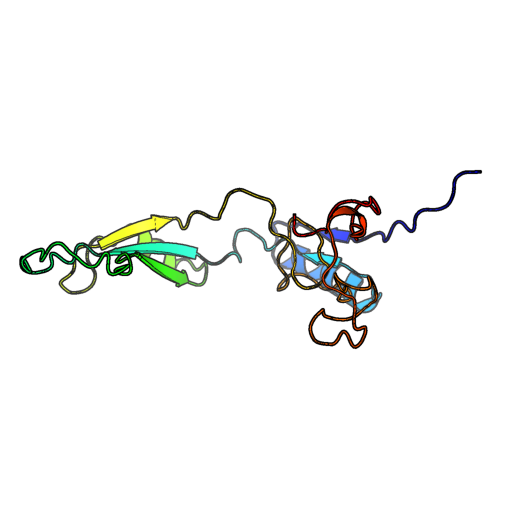 13.344 2.814 -9.613 1.00 85.12 139 SER A CA 1
ATOM 1149 C C . SER A 1 139 ? 13.262 4.041 -10.527 1.00 85.12 139 SER A C 1
ATOM 1151 O O . SER A 1 139 ? 14.272 4.527 -11.024 1.00 85.12 139 SER A O 1
ATOM 1153 N N . ILE A 1 140 ? 12.075 4.627 -10.711 1.00 82.31 140 ILE A N 1
ATOM 1154 C CA . ILE A 1 140 ? 11.919 5.821 -11.567 1.00 82.31 140 ILE A CA 1
ATOM 1155 C C . ILE A 1 140 ? 12.782 7.020 -11.125 1.00 82.31 140 ILE A C 1
ATOM 1157 O O . ILE A 1 140 ? 13.133 7.857 -11.960 1.00 82.31 140 ILE A O 1
ATOM 1161 N N . LEU A 1 141 ? 13.122 7.090 -9.832 1.00 84.38 141 LEU A N 1
ATOM 1162 C CA . LEU A 1 141 ? 13.952 8.138 -9.231 1.00 84.38 141 LEU A CA 1
ATOM 1163 C C . LEU A 1 141 ? 15.435 7.994 -9.595 1.00 84.38 141 LEU A C 1
ATOM 1165 O O . LEU A 1 141 ? 16.126 8.995 -9.713 1.00 84.38 141 LEU A O 1
ATOM 1169 N N . GLN A 1 142 ? 15.903 6.766 -9.821 1.00 87.12 142 GLN A N 1
ATOM 1170 C CA . GLN A 1 142 ? 17.281 6.450 -10.223 1.00 87.12 142 GLN A CA 1
ATOM 1171 C C . GLN A 1 142 ? 17.455 6.423 -11.749 1.00 87.12 142 GLN A C 1
ATOM 1173 O O . GLN A 1 142 ? 18.468 5.958 -12.268 1.00 87.12 142 GLN A O 1
ATOM 1178 N N . CYS A 1 143 ? 16.439 6.854 -12.497 1.00 86.56 143 CYS A N 1
ATOM 1179 C CA . CYS A 1 143 ? 16.476 6.795 -13.946 1.00 86.56 143 CYS A CA 1
ATOM 1180 C C . CYS A 1 143 ? 17.270 7.969 -14.519 1.00 86.56 143 CYS A C 1
ATOM 1182 O O . CYS A 1 143 ? 16.766 9.090 -14.580 1.00 86.56 143 CYS A O 1
ATOM 1184 N N . ASN A 1 144 ? 18.469 7.675 -15.022 1.00 85.50 144 ASN A N 1
ATOM 1185 C CA . ASN A 1 144 ? 19.351 8.663 -15.652 1.00 85.50 144 ASN A CA 1
ATOM 1186 C C . ASN A 1 144 ? 19.007 8.935 -17.126 1.00 85.50 144 ASN A C 1
ATOM 1188 O O . ASN A 1 144 ? 19.589 9.821 -17.744 1.00 85.50 144 ASN A O 1
ATOM 1192 N N . LYS A 1 145 ? 18.062 8.186 -17.714 1.00 79.88 145 LYS A N 1
ATOM 1193 C CA . LYS A 1 145 ? 17.643 8.409 -19.101 1.00 79.88 145 LYS A CA 1
ATOM 1194 C C . LYS A 1 145 ? 16.714 9.629 -19.162 1.00 79.88 145 LYS A C 1
ATOM 1196 O O . LYS A 1 145 ? 15.576 9.593 -18.681 1.00 79.88 145 LYS A O 1
ATOM 1201 N N . THR A 1 146 ? 17.185 10.702 -19.790 1.00 66.25 146 THR A N 1
ATOM 1202 C CA . THR A 1 146 ? 16.392 11.875 -20.180 1.00 66.25 146 THR A CA 1
ATOM 1203 C C . THR A 1 146 ? 15.452 11.495 -21.318 1.00 66.25 146 THR A C 1
ATOM 1205 O O . THR A 1 146 ? 15.710 11.730 -22.492 1.00 66.25 146 THR A O 1
ATOM 1208 N N . HIS A 1 147 ? 14.326 10.875 -20.978 1.00 64.56 147 HIS A N 1
ATOM 1209 C CA . HIS A 1 147 ? 13.245 10.730 -21.941 1.00 64.56 147 HIS A CA 1
ATOM 1210 C C . HIS A 1 147 ? 12.473 12.054 -22.022 1.00 64.56 147 HIS A C 1
ATOM 1212 O O . HIS A 1 147 ? 12.072 12.575 -20.972 1.00 64.56 147 HIS A O 1
ATOM 1218 N N . PRO A 1 148 ? 12.220 12.605 -23.227 1.00 60.31 148 PRO A N 1
ATOM 1219 C CA . PRO A 1 148 ? 11.230 13.665 -23.371 1.00 60.31 148 PRO A CA 1
ATOM 1220 C C . PRO A 1 148 ? 9.910 13.174 -22.768 1.00 60.31 148 PRO A C 1
ATOM 1222 O O . PRO A 1 148 ? 9.620 11.974 -22.821 1.00 60.31 148 PRO A O 1
ATOM 1225 N N . LYS A 1 149 ? 9.125 14.079 -22.160 1.00 59.91 149 LYS A N 1
ATOM 1226 C CA . LYS A 1 149 ? 7.805 13.737 -21.598 1.00 59.91 149 LYS A CA 1
ATOM 1227 C C . LYS A 1 149 ? 7.074 12.854 -22.615 1.00 59.91 149 LYS A C 1
ATOM 1229 O O . LYS A 1 149 ? 6.881 13.319 -23.741 1.00 59.91 149 LYS A O 1
ATOM 1234 N N . PRO A 1 150 ? 6.730 11.599 -22.273 1.00 57.53 150 PRO A N 1
ATOM 1235 C CA . PRO A 1 150 ? 6.209 10.674 -23.261 1.00 57.53 150 PRO A CA 1
ATOM 1236 C C . PRO A 1 150 ? 4.907 11.253 -23.813 1.00 57.53 150 PRO A C 1
ATOM 1238 O O . PRO A 1 150 ? 3.910 11.362 -23.098 1.00 57.53 150 PRO A O 1
ATOM 1241 N N . ARG A 1 151 ? 4.925 11.681 -25.082 1.00 60.12 151 ARG A N 1
ATOM 1242 C CA . ARG A 1 151 ? 3.688 11.943 -25.823 1.00 60.12 151 ARG A CA 1
ATOM 1243 C C . ARG A 1 151 ? 2.937 10.617 -25.883 1.00 60.12 151 ARG A C 1
ATOM 1245 O O . ARG A 1 151 ? 3.574 9.587 -26.093 1.00 60.12 151 ARG A O 1
ATOM 1252 N N . ARG A 1 152 ? 1.614 10.634 -25.679 1.00 62.00 152 ARG A N 1
ATOM 1253 C CA . ARG A 1 152 ? 0.800 9.407 -25.565 1.00 62.00 152 ARG A CA 1
ATOM 1254 C C . ARG A 1 152 ? 1.104 8.411 -26.686 1.00 62.00 152 ARG A C 1
ATOM 1256 O O . ARG A 1 152 ? 1.437 7.272 -26.380 1.00 62.00 152 ARG A O 1
ATOM 1263 N N . GLN A 1 153 ? 1.146 8.887 -27.933 1.00 61.47 153 GLN A N 1
ATOM 1264 C CA . GLN A 1 153 ? 1.485 8.100 -29.126 1.00 61.47 153 GLN A CA 1
ATOM 1265 C C . GLN A 1 153 ? 2.797 7.301 -29.036 1.00 61.47 153 GLN A C 1
ATOM 1267 O O . GLN A 1 153 ? 2.869 6.222 -29.602 1.00 61.47 153 GLN A O 1
ATOM 1272 N N . ASN A 1 154 ? 3.808 7.786 -28.307 1.00 71.31 154 ASN A N 1
ATOM 1273 C CA . ASN A 1 154 ? 5.134 7.153 -28.237 1.00 71.31 154 ASN A CA 1
ATOM 1274 C C . ASN A 1 154 ? 5.364 6.429 -26.901 1.00 71.31 154 ASN A C 1
ATOM 1276 O O . ASN A 1 154 ? 6.457 5.926 -26.631 1.00 71.31 154 ASN A O 1
ATOM 1280 N N . SER A 1 155 ? 4.367 6.439 -26.014 1.00 76.19 155 SER A N 1
ATOM 1281 C CA . SER A 1 155 ? 4.448 5.737 -24.740 1.00 76.19 155 SER A CA 1
ATOM 1282 C C . SER A 1 155 ? 4.125 4.268 -24.950 1.00 76.19 155 SER A C 1
ATOM 1284 O O . SER A 1 155 ? 3.187 3.943 -25.665 1.00 76.19 155 SER A O 1
ATOM 1286 N N . LYS A 1 156 ? 4.914 3.384 -24.343 1.00 84.06 156 LYS A N 1
ATOM 1287 C CA . LYS A 1 156 ? 4.720 1.941 -24.451 1.00 84.06 156 LYS A CA 1
ATOM 1288 C C . LYS A 1 156 ? 4.605 1.326 -23.074 1.00 84.06 156 LYS A C 1
ATOM 1290 O O . LYS A 1 156 ? 5.432 1.580 -22.191 1.00 84.06 156 LYS A O 1
ATOM 1295 N N . CYS A 1 157 ? 3.576 0.516 -22.904 1.00 84.50 157 CYS A N 1
ATOM 1296 C CA . CYS A 1 157 ? 3.222 -0.075 -21.636 1.00 84.50 157 CYS A CA 1
ATOM 1297 C C . CYS A 1 157 ? 4.196 -1.195 -21.266 1.00 84.50 157 CYS A C 1
ATOM 1299 O O . CYS A 1 157 ? 4.453 -2.105 -22.046 1.00 84.50 157 CYS A O 1
ATOM 1301 N N . ILE A 1 158 ? 4.695 -1.172 -20.030 1.00 83.88 158 ILE A N 1
ATOM 1302 C CA . ILE A 1 158 ? 5.607 -2.197 -19.499 1.00 83.88 158 ILE A CA 1
ATOM 1303 C C . ILE A 1 158 ? 4.899 -3.522 -19.132 1.00 83.88 158 ILE A C 1
ATOM 1305 O O . ILE A 1 158 ? 5.552 -4.500 -18.769 1.00 83.88 158 ILE A O 1
ATOM 1309 N N . ASN A 1 159 ? 3.562 -3.551 -19.179 1.00 85.12 159 ASN A N 1
ATOM 1310 C CA . ASN A 1 159 ? 2.758 -4.731 -18.846 1.00 85.12 159 ASN A CA 1
ATOM 1311 C C . ASN A 1 159 ? 2.219 -5.450 -20.091 1.00 85.12 159 ASN A C 1
ATOM 1313 O O . ASN A 1 159 ? 2.291 -6.671 -20.132 1.00 85.12 159 ASN A O 1
ATOM 1317 N N . CYS A 1 160 ? 1.707 -4.724 -21.095 1.00 85.88 160 CYS A N 1
ATOM 1318 C CA . CYS A 1 160 ? 1.159 -5.314 -22.329 1.00 85.88 160 CYS A CA 1
ATOM 1319 C C . CYS A 1 160 ? 2.044 -5.116 -23.569 1.00 85.88 160 CYS A C 1
ATOM 1321 O O . CYS A 1 160 ? 1.747 -5.677 -24.613 1.00 85.88 160 CYS A O 1
ATOM 1323 N N . ASN A 1 161 ? 3.136 -4.347 -23.480 1.00 84.44 161 ASN A N 1
ATOM 1324 C CA . ASN A 1 161 ? 3.991 -3.982 -24.618 1.00 84.44 161 ASN A CA 1
ATOM 1325 C C . ASN A 1 161 ? 3.284 -3.219 -25.757 1.00 84.44 161 ASN A C 1
ATOM 1327 O O . ASN A 1 161 ? 3.902 -3.008 -26.803 1.00 84.44 161 ASN A O 1
ATOM 1331 N N . GLU A 1 162 ? 2.056 -2.750 -25.543 1.00 85.25 162 GLU A N 1
ATOM 1332 C CA . GLU A 1 162 ? 1.318 -1.908 -26.486 1.00 85.25 162 GLU A CA 1
ATOM 1333 C C . GLU A 1 162 ? 1.788 -0.453 -26.418 1.00 85.25 162 GLU A C 1
ATOM 1335 O O . GLU A 1 162 ? 2.228 0.033 -25.370 1.00 85.25 162 GLU A O 1
ATOM 1340 N N . GLU A 1 163 ? 1.711 0.230 -27.557 1.00 85.19 163 GLU A N 1
ATOM 1341 C CA . GLU A 1 163 ? 2.003 1.656 -27.697 1.00 85.19 163 GLU A CA 1
ATOM 1342 C C . GLU A 1 163 ? 0.728 2.491 -27.503 1.00 85.19 163 GLU A C 1
ATOM 1344 O O . GLU A 1 163 ? -0.387 1.987 -27.600 1.00 85.19 163 GLU A O 1
ATOM 1349 N N . GLY A 1 164 ? 0.875 3.779 -27.196 1.00 82.56 164 GLY A N 1
ATOM 1350 C CA . GLY A 1 164 ? -0.245 4.691 -26.949 1.00 82.56 164 GLY A CA 1
ATOM 1351 C C . GLY A 1 164 ? -0.541 4.958 -25.469 1.00 82.56 164 GLY A C 1
ATOM 1352 O O . GLY A 1 164 ? -1.237 5.932 -25.164 1.00 82.56 164 GLY A O 1
ATOM 1353 N N . HIS A 1 165 ? 0.007 4.161 -24.539 1.00 83.56 165 HIS A N 1
ATOM 1354 C CA . HIS A 1 165 ? -0.179 4.372 -23.098 1.00 83.56 165 HIS A CA 1
ATOM 1355 C C . HIS A 1 165 ? 0.967 3.841 -22.206 1.00 83.56 165 HIS A C 1
ATOM 1357 O O . HIS A 1 165 ? 1.800 3.023 -22.596 1.00 83.56 165 HIS A O 1
ATOM 1363 N N . LEU A 1 166 ? 0.986 4.301 -20.948 1.00 82.38 166 LEU A N 1
ATOM 1364 C CA . LEU A 1 166 ? 1.830 3.771 -19.867 1.00 82.38 166 LEU A CA 1
ATOM 1365 C C . LEU A 1 166 ? 1.036 2.787 -18.992 1.00 82.38 166 LEU A C 1
ATOM 1367 O O . LEU A 1 166 ? -0.185 2.711 -19.071 1.00 82.38 166 LEU A O 1
ATOM 1371 N N . ALA A 1 167 ? 1.715 2.050 -18.110 1.00 80.12 167 ALA A N 1
ATOM 1372 C CA . ALA A 1 167 ? 1.050 1.097 -17.212 1.00 80.12 167 ALA A CA 1
ATOM 1373 C C . ALA A 1 167 ? 0.202 1.747 -16.093 1.00 80.12 167 ALA A C 1
ATOM 1375 O O . ALA A 1 167 ? -0.662 1.078 -15.534 1.00 80.12 167 ALA A O 1
ATOM 1376 N N . SER A 1 168 ? 0.451 3.024 -15.777 1.00 73.19 168 SER A N 1
ATOM 1377 C CA . SER A 1 168 ? -0.260 3.817 -14.752 1.00 73.19 168 SER A CA 1
ATOM 1378 C C . SER A 1 168 ? -1.527 4.511 -15.282 1.00 73.19 168 SER A C 1
ATOM 1380 O O . SER A 1 168 ? -1.965 5.506 -14.700 1.00 73.19 168 SER A O 1
ATOM 1382 N N . TRP A 1 169 ? -2.062 4.040 -16.409 1.00 58.28 169 TRP A N 1
ATOM 1383 C CA . TRP A 1 169 ? -3.275 4.578 -17.021 1.00 58.28 169 TRP A CA 1
ATOM 1384 C C . TRP A 1 169 ? -4.535 4.007 -16.365 1.00 58.28 169 TRP A C 1
ATOM 1386 O O . TRP A 1 169 ? -4.564 2.773 -16.115 1.00 58.28 169 TRP A O 1
#

Foldseek 3Di:
DDPDDPPLVEDEDDDQDPVVLVVVVVVCVVVVRWYFYDQHPQAAWFKKKKAWPPPDDDDDDPPDDPPVDDHSIDIDTGGNDPVCPCVCVDQDDDPIGMDIDGDDDPPDFDAAQADRDTNHYVVRTPHFGAAQQPRDRDHVVPDPDPDDPDDQQARAENPPRDGRHYSVD

Radius of gyration: 22.7 Å; chains: 1; bounding box: 41×59×59 Å

pLDDT: mean 76.41, std 16.67, range [23.02, 93.06]

Secondary structure (DSSP, 8-state):
---------PEEE--SSHHHHHHHHHHHHHTT--EEE---TTTS-EEEEEEE----------TT----PPPSEEEEEE---GGGGGGGG--EETTEEEEEEE--PPSSPPBPTTT--BSS-GGGB-SPP--TTT-SSS-GGG---------GGG-B-TTT--BS--TT-

Sequence (169 aa):
NYSKGVLLQKVQHQEDNPEEHCKPTKFLKEKSIEYFVIIPKWERPIKMSLETSIREPDCIKSRKHQIKRPLPLFQITFPNKVENKGIWNIDNVLYCKVKIQRFQRRTGASQCFNCNLRHHTAAACHSTPRCLKCREAHSILQCNKTHPKPRRQNSKCINCNEEGHLASW

Organism: Araneus ventricosus (NCBI:txid182803)